Protein AF-A0A9E4ZEY5-F1 (afdb_monomer_lite)

InterPro domains:
  IPR043717 Domain of unknown function DUF5658 [PF18902] (14-96)

Radius of gyration: 15.4 Å; chains: 1; bounding box: 32×20×45 Å

pLDDT: mean 84.9, std 13.04, range [47.28, 97.06]

Foldseek 3Di:
DDPVVVLCVLLVLLCVQVNCLLLVLLVCCVVVVLNPPPDPPDDPSVVVNVVVVVVVVVLSVVCVVCVVPVVVNVVVSVVSSVVSNLSSVQSVCCNPPVDGPVVVVD

Organism: NCBI:txid2828780

Sequence (106 aa):
MSKLLSFLHDIRYVLLFYIVGDLLTTYIGINGGHGFESNPFLPSFGLTFLLKLLFLCLLGILYIRTLERPILWDFTRHTIVLIGIFATVNNLIVIYYGYSPIQLVI

Secondary structure (DSSP, 8-state):
--HHHHHHHHTHHIIIIIIIIHHHHHHHHHHTT-SSSS-TT---HHHHHHHHHHHHHHHHHHHHHTTT-HHHHHHHHHHHHHHHHHHHHHHHHHHHHS--GGGGT-

Structure (mmCIF, N/CA/C/O backbone):
data_AF-A0A9E4ZEY5-F1
#
_entry.id   AF-A0A9E4ZEY5-F1
#
loop_
_atom_site.group_PDB
_atom_site.id
_atom_site.type_symbol
_atom_site.label_atom_id
_atom_site.label_alt_id
_atom_site.label_comp_id
_atom_site.label_asym_id
_atom_site.label_entity_id
_atom_site.label_seq_id
_atom_site.pdbx_PDB_ins_code
_atom_site.Cartn_x
_atom_site.Cartn_y
_atom_site.Cartn_z
_atom_site.occupancy
_atom_site.B_iso_or_equiv
_atom_site.auth_seq_id
_atom_site.auth_comp_id
_atom_site.auth_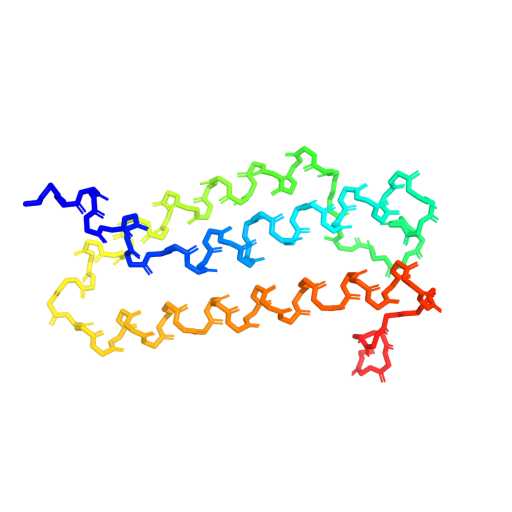asym_id
_atom_site.auth_atom_id
_atom_site.pdbx_PDB_model_num
ATOM 1 N N . MET A 1 1 ? -0.199 -9.507 23.154 1.00 59.84 1 MET A N 1
ATOM 2 C CA . MET A 1 1 ? 0.278 -8.971 21.858 1.00 59.84 1 MET A CA 1
ATOM 3 C C . MET A 1 1 ? 0.221 -7.448 21.929 1.00 59.84 1 MET A C 1
ATOM 5 O O . MET A 1 1 ? -0.787 -6.942 22.410 1.00 59.84 1 MET A O 1
ATOM 9 N N . SER A 1 2 ? 1.267 -6.708 21.544 1.00 84.44 2 SER A N 1
ATOM 10 C CA . SER A 1 2 ? 1.177 -5.236 21.510 1.00 84.44 2 SER A CA 1
ATOM 11 C C . SER A 1 2 ? 0.208 -4.790 20.404 1.00 84.44 2 SER A C 1
ATOM 13 O O . SER A 1 2 ? 0.072 -5.483 19.396 1.00 84.44 2 SER A O 1
ATOM 15 N N . LYS A 1 3 ? -0.453 -3.631 20.558 1.00 82.69 3 LYS A N 1
ATOM 16 C CA . LYS A 1 3 ? -1.360 -3.079 19.525 1.00 82.69 3 LYS A CA 1
ATOM 17 C C . LYS A 1 3 ? -0.670 -2.945 18.159 1.00 82.69 3 LYS A C 1
ATOM 19 O O . LYS A 1 3 ? -1.303 -3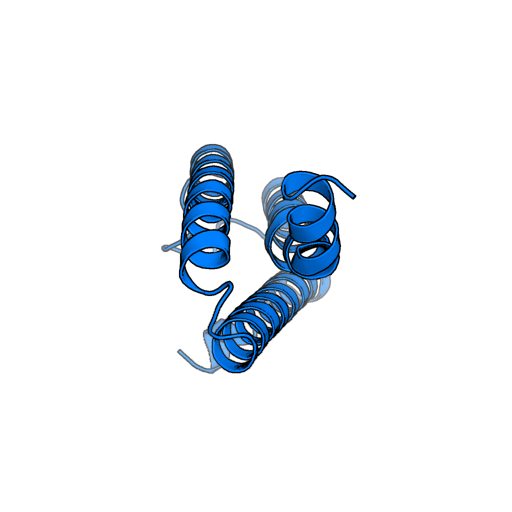.156 17.131 1.00 82.69 3 LYS A O 1
ATOM 24 N N . LEU A 1 4 ? 0.634 -2.658 18.173 1.00 87.62 4 LEU A N 1
ATOM 25 C CA . LEU A 1 4 ? 1.480 -2.598 16.985 1.00 87.62 4 LEU A CA 1
ATOM 26 C C . LEU A 1 4 ? 1.649 -3.971 16.317 1.00 87.62 4 LEU A C 1
ATOM 28 O O . LEU A 1 4 ? 1.494 -4.075 15.108 1.00 87.62 4 LEU A O 1
ATOM 32 N N . LEU A 1 5 ? 1.927 -5.026 17.088 1.00 90.75 5 LEU A N 1
ATOM 33 C CA . LEU A 1 5 ? 2.055 -6.388 16.556 1.00 90.75 5 LEU A CA 1
ATOM 34 C C . LEU A 1 5 ? 0.742 -6.885 15.942 1.00 90.75 5 LEU A C 1
ATOM 36 O O . LEU A 1 5 ? 0.769 -7.491 14.875 1.00 90.75 5 LEU A O 1
ATOM 40 N N . SER A 1 6 ? -0.398 -6.596 16.577 1.00 91.00 6 SER A N 1
ATOM 41 C CA . SER A 1 6 ? -1.716 -6.912 16.012 1.00 91.00 6 SER A CA 1
ATOM 42 C C . SER A 1 6 ? -1.963 -6.169 14.700 1.00 91.00 6 SER A C 1
ATOM 44 O O . SER A 1 6 ? -2.342 -6.793 13.716 1.00 91.00 6 SER A O 1
ATOM 46 N N . PHE A 1 7 ? -1.668 -4.866 14.654 1.00 92.94 7 PHE A N 1
ATOM 47 C CA . PHE A 1 7 ? -1.785 -4.077 13.428 1.00 92.94 7 PHE A CA 1
ATOM 48 C C . PHE A 1 7 ? -0.918 -4.642 12.297 1.00 92.94 7 PHE A C 1
ATOM 50 O O . PHE A 1 7 ? -1.424 -4.904 11.210 1.00 92.94 7 PHE A O 1
ATOM 57 N N . LEU A 1 8 ? 0.372 -4.878 12.559 1.00 93.81 8 LEU A N 1
ATOM 58 C CA . LEU A 1 8 ? 1.310 -5.422 11.572 1.00 93.81 8 LEU A CA 1
ATOM 59 C C . LEU A 1 8 ? 0.882 -6.801 11.064 1.00 93.81 8 LEU A C 1
ATOM 61 O O . LEU A 1 8 ? 0.979 -7.076 9.869 1.00 93.81 8 LEU A O 1
ATOM 65 N N . HIS A 1 9 ? 0.382 -7.654 11.958 1.00 94.31 9 HIS A N 1
ATOM 66 C CA . HIS A 1 9 ? -0.151 -8.956 11.581 1.00 94.31 9 HIS A CA 1
ATOM 67 C C . HIS A 1 9 ? -1.381 -8.822 10.675 1.00 94.31 9 HIS A C 1
ATOM 69 O O . HIS A 1 9 ? -1.473 -9.526 9.665 1.00 94.31 9 HIS A O 1
ATOM 75 N N . ASP A 1 10 ? -2.297 -7.909 10.990 1.00 93.88 10 ASP A N 1
ATOM 76 C CA . ASP A 1 10 ? -3.491 -7.655 10.186 1.00 93.88 10 ASP A CA 1
ATOM 77 C C . ASP A 1 10 ? -3.132 -7.151 8.791 1.00 93.88 10 ASP A C 1
ATOM 79 O O . ASP A 1 10 ? -3.645 -7.665 7.799 1.00 93.88 10 ASP A O 1
ATOM 83 N N . ILE A 1 11 ? -2.208 -6.197 8.681 1.00 96.12 11 ILE A N 1
ATOM 84 C CA . ILE A 1 11 ? -1.855 -5.589 7.394 1.00 96.12 11 ILE A CA 1
ATOM 85 C C . ILE A 1 11 ? -0.815 -6.382 6.592 1.00 96.12 11 ILE A C 1
ATOM 87 O O . ILE A 1 11 ? -0.379 -5.905 5.549 1.00 96.12 11 ILE A O 1
ATOM 91 N N . ARG A 1 12 ? -0.411 -7.591 7.007 1.00 96.94 12 ARG A N 1
ATOM 92 C CA . ARG A 1 12 ? 0.672 -8.355 6.348 1.00 96.94 12 ARG A CA 1
ATOM 93 C C . ARG A 1 12 ? 0.493 -8.528 4.834 1.00 96.94 12 ARG A C 1
ATOM 95 O O . ARG A 1 12 ? 1.464 -8.437 4.093 1.00 96.94 12 ARG A O 1
ATOM 102 N N . TYR A 1 13 ? -0.740 -8.710 4.358 1.00 96.38 13 TYR A N 1
ATOM 103 C CA . TYR A 1 13 ? -1.021 -8.821 2.921 1.00 96.38 13 TYR A CA 1
ATOM 104 C C . TYR A 1 13 ? -1.058 -7.464 2.211 1.00 96.38 13 TYR A C 1
ATOM 106 O O . TYR A 1 13 ? -0.724 -7.388 1.033 1.00 96.38 13 TYR A O 1
ATOM 114 N N . VAL A 1 14 ? -1.402 -6.383 2.920 1.00 96.12 14 VAL A N 1
ATOM 115 C CA . VAL A 1 14 ? -1.237 -5.013 2.409 1.00 96.12 14 VAL A CA 1
ATOM 116 C C . VAL A 1 14 ? 0.251 -4.723 2.230 1.00 96.12 14 VAL A C 1
ATOM 118 O O . VAL A 1 14 ? 0.660 -4.260 1.170 1.00 96.12 14 VAL A O 1
ATOM 121 N N . LEU A 1 15 ? 1.074 -5.060 3.227 1.00 95.50 15 LEU A N 1
ATOM 122 C CA . LEU A 1 15 ? 2.528 -4.937 3.134 1.00 95.50 15 LEU A CA 1
ATOM 123 C C . LEU A 1 15 ? 3.077 -5.768 1.972 1.00 95.50 15 LEU A C 1
ATOM 125 O O . LEU A 1 15 ? 3.853 -5.253 1.175 1.00 95.50 15 LEU A O 1
ATOM 129 N N . LEU A 1 16 ? 2.642 -7.021 1.837 1.00 96.19 16 LEU A N 1
ATOM 130 C CA . LEU A 1 16 ? 3.122 -7.910 0.784 1.00 96.19 16 LEU A CA 1
ATOM 131 C C . LEU A 1 16 ? 2.767 -7.409 -0.620 1.00 96.19 16 LEU A C 1
ATOM 133 O O . LEU A 1 16 ? 3.656 -7.306 -1.455 1.00 96.19 16 LEU A O 1
ATOM 137 N N . PHE A 1 17 ? 1.497 -7.104 -0.892 1.00 94.00 17 PHE A N 1
ATOM 138 C CA . PHE A 1 17 ? 1.050 -6.809 -2.257 1.00 94.00 17 PHE A CA 1
ATOM 139 C C . PHE A 1 17 ? 1.070 -5.317 -2.582 1.00 94.00 17 PHE A C 1
ATOM 141 O O . PHE A 1 17 ? 1.626 -4.911 -3.595 1.00 94.00 17 PHE A O 1
ATOM 148 N N . TYR A 1 18 ? 0.495 -4.477 -1.722 1.00 93.00 18 TYR A N 1
ATOM 149 C CA . TYR A 1 18 ? 0.354 -3.048 -2.009 1.00 93.00 18 TYR A CA 1
ATOM 150 C C . TYR A 1 18 ? 1.646 -2.253 -1.781 1.00 93.00 18 TYR A C 1
ATOM 152 O O . TYR A 1 18 ? 1.832 -1.211 -2.410 1.00 93.00 18 TYR A O 1
ATOM 160 N N . ILE A 1 19 ? 2.521 -2.706 -0.876 1.00 93.88 19 ILE A N 1
ATOM 161 C CA . ILE A 1 19 ? 3.811 -2.052 -0.621 1.00 93.88 19 ILE A CA 1
ATOM 162 C C . ILE A 1 19 ? 4.926 -2.775 -1.375 1.00 93.88 19 ILE A C 1
ATOM 164 O O . ILE A 1 19 ? 5.461 -2.228 -2.331 1.00 93.88 19 ILE A O 1
ATOM 168 N N . VAL A 1 20 ? 5.281 -3.993 -0.960 1.00 94.12 20 VAL A N 1
ATOM 169 C CA . VAL A 1 20 ? 6.469 -4.696 -1.465 1.00 94.12 20 VAL A CA 1
ATOM 170 C C . VAL A 1 20 ? 6.289 -5.122 -2.917 1.00 94.12 20 VAL A C 1
ATOM 172 O O . VAL A 1 20 ? 7.134 -4.789 -3.738 1.00 94.12 20 VAL A O 1
ATOM 175 N N . GLY A 1 21 ? 5.204 -5.825 -3.244 1.00 92.25 21 GLY A N 1
ATOM 176 C CA . GLY A 1 21 ? 4.935 -6.323 -4.594 1.00 92.25 21 GLY A CA 1
ATOM 177 C C . GLY A 1 21 ? 4.868 -5.197 -5.621 1.00 92.25 21 GLY A C 1
ATOM 178 O O . GLY A 1 21 ? 5.590 -5.222 -6.617 1.00 92.25 21 GLY A O 1
ATOM 179 N N . ASP A 1 22 ? 4.073 -4.169 -5.336 1.00 90.12 22 ASP A N 1
ATOM 180 C CA . ASP A 1 22 ? 3.934 -2.991 -6.193 1.00 90.12 22 ASP A CA 1
ATOM 181 C C . ASP A 1 22 ? 5.260 -2.230 -6.383 1.00 90.12 22 ASP A C 1
ATOM 183 O O . ASP A 1 22 ? 5.664 -1.969 -7.517 1.00 90.12 22 ASP A O 1
ATOM 187 N N . LEU A 1 23 ? 5.998 -1.934 -5.303 1.00 91.50 23 LEU A N 1
ATOM 188 C CA . LEU A 1 23 ? 7.286 -1.234 -5.405 1.00 91.50 23 LEU A CA 1
ATOM 189 C C . LEU A 1 23 ? 8.345 -2.072 -6.121 1.00 91.50 23 LEU A C 1
ATOM 191 O O . LEU A 1 23 ? 9.080 -1.541 -6.949 1.00 91.50 23 LEU A O 1
ATOM 195 N N . LEU A 1 24 ? 8.433 -3.368 -5.819 1.00 92.06 24 LEU A N 1
ATOM 196 C CA . LEU A 1 24 ? 9.417 -4.259 -6.428 1.00 92.06 24 LEU A CA 1
ATOM 197 C C . LEU A 1 24 ? 9.173 -4.380 -7.931 1.00 92.06 24 LEU A C 1
ATOM 199 O O . LEU A 1 24 ? 10.100 -4.220 -8.719 1.00 92.06 24 LEU A O 1
ATOM 203 N N . THR A 1 25 ? 7.927 -4.618 -8.332 1.00 89.69 25 THR A N 1
ATOM 204 C CA . THR A 1 25 ? 7.565 -4.721 -9.749 1.00 89.69 25 THR A CA 1
ATOM 205 C C . THR A 1 25 ? 7.739 -3.384 -10.467 1.00 89.69 25 THR A C 1
ATOM 207 O O . THR A 1 25 ? 8.298 -3.360 -11.557 1.00 89.69 25 THR A O 1
ATOM 210 N N . THR A 1 26 ? 7.402 -2.256 -9.837 1.00 86.38 26 THR A N 1
ATOM 211 C CA . THR A 1 26 ? 7.683 -0.920 -10.393 1.00 86.38 26 THR A CA 1
ATOM 212 C C . THR A 1 26 ? 9.185 -0.696 -10.584 1.00 86.38 26 THR A C 1
ATOM 214 O O . THR A 1 26 ? 9.617 -0.252 -11.645 1.00 86.38 26 THR A O 1
ATOM 217 N N . TYR A 1 27 ? 10.007 -1.043 -9.590 1.00 87.00 27 TYR A N 1
ATOM 218 C CA . TYR A 1 27 ? 11.463 -0.914 -9.669 1.00 87.00 27 TYR A CA 1
ATOM 219 C C . TYR A 1 27 ? 12.054 -1.789 -10.781 1.00 87.00 27 TYR A C 1
ATOM 221 O O . TYR A 1 27 ? 12.890 -1.321 -11.554 1.00 87.00 27 TYR A O 1
ATOM 229 N N . ILE A 1 28 ? 11.610 -3.044 -10.893 1.00 86.38 28 ILE A N 1
ATOM 230 C CA . ILE A 1 28 ? 12.045 -3.958 -11.958 1.00 86.38 28 ILE A CA 1
ATOM 231 C C . ILE A 1 28 ? 11.624 -3.418 -13.326 1.00 86.38 28 ILE A C 1
ATOM 233 O O . ILE A 1 28 ? 12.453 -3.365 -14.229 1.00 86.38 28 ILE A O 1
ATOM 237 N N . GLY A 1 29 ? 10.376 -2.966 -13.474 1.00 82.69 29 GLY A N 1
ATOM 238 C CA . GLY A 1 29 ? 9.879 -2.380 -14.718 1.00 82.69 29 GLY A CA 1
ATOM 239 C C . GLY A 1 29 ? 10.692 -1.158 -15.140 1.00 82.69 29 GLY A C 1
ATOM 240 O O . GLY A 1 29 ? 11.117 -1.071 -16.289 1.00 82.69 29 GLY A O 1
ATOM 241 N N . ILE A 1 30 ? 10.979 -0.249 -14.204 1.00 79.19 30 ILE A N 1
ATOM 242 C CA . ILE A 1 30 ? 11.808 0.939 -14.447 1.00 79.19 30 ILE A CA 1
ATOM 243 C C . ILE A 1 30 ? 13.211 0.552 -14.923 1.00 79.19 30 ILE A C 1
ATOM 245 O O . ILE A 1 30 ? 13.640 1.011 -15.979 1.00 79.19 30 ILE A O 1
ATOM 249 N N . ASN A 1 31 ? 13.922 -0.297 -14.177 1.00 80.56 31 ASN A N 1
ATOM 250 C CA . ASN A 1 31 ? 15.306 -0.646 -14.517 1.00 80.56 31 ASN A CA 1
ATOM 251 C C . ASN A 1 31 ? 15.411 -1.563 -15.741 1.00 80.56 31 ASN A C 1
ATOM 253 O O . ASN A 1 31 ? 16.441 -1.575 -16.405 1.00 80.56 31 ASN A O 1
ATOM 257 N N . GLY A 1 32 ? 14.353 -2.314 -16.049 1.00 76.44 32 GLY A N 1
ATOM 258 C CA . GLY A 1 32 ? 14.250 -3.143 -17.247 1.00 76.44 32 GLY A CA 1
ATOM 259 C C . GLY A 1 32 ? 13.879 -2.373 -18.517 1.00 76.44 32 GLY A C 1
ATOM 260 O O . GLY A 1 32 ? 13.750 -2.993 -19.564 1.00 76.44 32 GLY A O 1
ATOM 261 N N . GLY A 1 33 ? 13.684 -1.049 -18.451 1.00 72.69 33 GLY A N 1
ATOM 262 C CA . GLY A 1 33 ? 13.308 -0.228 -19.610 1.00 72.69 33 GLY A CA 1
ATOM 263 C C . GLY A 1 33 ? 11.820 -0.285 -19.982 1.00 72.69 33 GLY A C 1
ATOM 264 O O . GLY A 1 33 ? 11.426 0.266 -21.002 1.00 72.69 33 GLY A O 1
ATOM 265 N N . HIS A 1 34 ? 10.981 -0.902 -19.148 1.00 71.00 34 HIS A N 1
ATOM 266 C CA . HIS A 1 34 ? 9.534 -1.045 -19.362 1.00 71.00 34 HIS A CA 1
ATOM 267 C C . HIS A 1 34 ? 8.690 -0.041 -18.550 1.00 71.00 34 HIS A C 1
ATOM 269 O O . HIS A 1 34 ? 7.477 0.042 -18.730 1.00 71.00 34 HIS A O 1
ATOM 275 N N . GLY A 1 35 ? 9.307 0.693 -17.617 1.00 59.44 35 GLY A N 1
ATOM 276 C CA . GLY A 1 35 ? 8.598 1.398 -16.543 1.00 59.44 35 GLY A CA 1
ATOM 277 C C . GLY A 1 35 ? 8.296 2.879 -16.764 1.00 59.44 35 GLY A C 1
ATOM 278 O O . GLY A 1 35 ? 7.650 3.466 -15.903 1.00 59.44 35 GLY A O 1
ATOM 279 N N . PHE A 1 36 ? 8.755 3.492 -17.862 1.00 53.34 36 PHE A N 1
ATOM 280 C CA . PHE A 1 36 ? 8.657 4.950 -18.040 1.00 53.34 36 PHE A CA 1
ATOM 281 C C . PHE A 1 36 ? 7.805 5.425 -19.221 1.00 53.34 36 PHE A C 1
ATOM 283 O O . PHE A 1 36 ? 7.198 6.486 -19.112 1.00 53.34 36 PHE A O 1
ATOM 290 N N . GLU A 1 37 ? 7.685 4.674 -20.317 1.00 48.94 37 GLU A N 1
ATOM 291 C CA . GLU A 1 37 ? 6.972 5.186 -21.502 1.00 48.94 37 GLU A CA 1
ATOM 292 C C . GLU A 1 37 ? 5.436 5.084 -21.413 1.00 48.94 37 GLU A C 1
ATOM 294 O O . GLU A 1 37 ? 4.729 5.626 -22.255 1.00 48.94 37 GLU A O 1
ATOM 299 N N . SER A 1 38 ? 4.891 4.432 -20.380 1.00 47.28 38 SER A N 1
ATOM 300 C CA . SER A 1 38 ? 3.482 4.014 -20.346 1.00 47.28 38 SER A CA 1
ATOM 301 C C . SER A 1 38 ? 2.617 4.637 -19.240 1.00 47.28 38 SER A C 1
ATOM 303 O O . SER A 1 38 ? 1.395 4.477 -19.288 1.00 47.28 38 SER A O 1
ATOM 305 N N . ASN A 1 39 ? 3.180 5.356 -18.257 1.00 54.78 39 ASN A N 1
ATOM 306 C CA . ASN A 1 39 ? 2.379 5.907 -17.156 1.00 54.78 39 ASN A CA 1
ATOM 307 C C . ASN A 1 39 ? 2.745 7.361 -16.787 1.00 54.78 39 ASN A C 1
ATOM 309 O O . ASN A 1 39 ? 3.620 7.582 -15.948 1.00 54.78 39 ASN A O 1
ATOM 313 N N . PRO A 1 40 ? 2.036 8.365 -17.341 1.00 54.62 40 PRO A N 1
ATOM 314 C CA . PRO A 1 40 ? 2.274 9.779 -17.039 1.00 54.62 40 PRO A CA 1
ATOM 315 C C . PRO A 1 40 ? 1.912 10.178 -15.596 1.00 54.62 40 PRO A C 1
ATOM 317 O O . PRO A 1 40 ? 2.206 11.297 -15.181 1.00 54.62 40 PRO A O 1
ATOM 320 N N . PHE A 1 41 ? 1.288 9.284 -14.820 1.00 54.62 41 PHE A N 1
ATOM 321 C CA . PHE A 1 41 ? 0.870 9.531 -13.437 1.00 54.62 41 PHE A CA 1
ATOM 322 C C . PHE A 1 41 ? 1.811 8.926 -12.387 1.00 54.62 41 PHE A C 1
ATOM 324 O O . PHE A 1 41 ? 1.585 9.127 -11.193 1.00 54.62 41 PHE A O 1
ATOM 331 N N . LEU A 1 42 ? 2.852 8.187 -12.794 1.00 62.47 42 LEU A N 1
ATOM 332 C CA . LEU A 1 42 ? 3.849 7.638 -11.873 1.00 62.47 42 LEU A CA 1
ATOM 333 C C . LEU A 1 42 ? 4.924 8.702 -11.587 1.00 62.47 42 LEU A C 1
ATOM 335 O O . LEU A 1 42 ? 5.699 9.045 -12.482 1.00 62.47 42 LEU A O 1
ATOM 339 N N . PRO A 1 43 ? 5.007 9.245 -10.357 1.00 64.94 43 PRO A N 1
ATOM 340 C CA . PRO A 1 43 ? 6.118 10.112 -9.996 1.00 64.94 43 PRO A CA 1
ATOM 341 C C . PRO A 1 43 ? 7.416 9.297 -9.883 1.00 64.94 43 PRO A C 1
ATOM 343 O O . PRO A 1 43 ? 7.413 8.068 -9.973 1.00 64.94 43 PRO A O 1
ATOM 346 N N . SER A 1 44 ? 8.545 9.971 -9.631 1.00 79.50 44 SER A N 1
ATOM 347 C CA . SER A 1 44 ? 9.824 9.287 -9.398 1.00 79.50 44 SER A CA 1
ATOM 348 C C . SER A 1 44 ? 9.683 8.157 -8.365 1.00 79.50 44 SER A C 1
ATOM 350 O O . SER A 1 44 ? 8.905 8.259 -7.411 1.00 79.50 44 SER A O 1
ATOM 352 N N . PHE A 1 45 ? 10.453 7.075 -8.526 1.00 81.19 45 PHE A N 1
ATOM 353 C CA . PHE A 1 45 ? 10.407 5.927 -7.609 1.00 81.19 45 PHE A CA 1
ATOM 354 C C . PHE A 1 45 ? 10.564 6.349 -6.136 1.00 81.19 45 PHE A C 1
ATOM 356 O O . PHE A 1 45 ? 9.854 5.854 -5.264 1.00 81.19 45 PHE A O 1
ATOM 363 N N . GLY A 1 46 ? 11.433 7.332 -5.868 1.00 83.25 46 GLY A N 1
ATOM 364 C CA . GLY A 1 46 ? 11.617 7.904 -4.534 1.00 83.25 46 GLY A CA 1
ATOM 365 C C . GLY A 1 46 ? 10.355 8.570 -3.975 1.00 83.25 46 GLY A C 1
ATOM 366 O O . GLY A 1 46 ? 10.008 8.336 -2.818 1.00 83.25 46 GLY A O 1
ATOM 367 N N . LEU A 1 47 ? 9.623 9.345 -4.784 1.00 84.94 47 LEU A N 1
ATOM 368 C CA . LEU A 1 47 ? 8.352 9.929 -4.346 1.00 84.94 47 LEU A CA 1
ATOM 369 C C . LEU A 1 47 ? 7.287 8.848 -4.136 1.00 84.94 47 LEU A C 1
ATOM 371 O O . LEU A 1 47 ? 6.573 8.887 -3.137 1.00 84.94 47 LEU A O 1
ATOM 375 N N . THR A 1 48 ? 7.223 7.850 -5.021 1.00 85.19 48 THR A N 1
ATOM 376 C CA . THR A 1 48 ? 6.317 6.699 -4.870 1.00 85.19 48 THR A CA 1
ATOM 377 C C . THR A 1 48 ? 6.564 5.975 -3.545 1.00 85.19 48 THR A C 1
ATOM 379 O O . THR A 1 48 ? 5.625 5.715 -2.793 1.00 85.19 48 THR A O 1
ATOM 382 N N . PHE A 1 49 ? 7.827 5.728 -3.195 1.00 88.44 49 PHE A N 1
ATOM 383 C CA . PHE A 1 49 ? 8.204 5.134 -1.914 1.00 88.44 49 PHE A CA 1
ATOM 384 C C . PHE A 1 49 ? 7.753 5.986 -0.714 1.00 88.44 49 PHE A C 1
ATOM 386 O O . PHE A 1 49 ? 7.141 5.465 0.221 1.00 88.44 49 PHE A O 1
ATOM 393 N N . LEU A 1 50 ? 7.983 7.303 -0.752 1.00 91.19 50 LEU A N 1
ATOM 394 C CA . LEU A 1 50 ? 7.554 8.220 0.311 1.00 91.19 50 LEU A CA 1
ATOM 395 C C . LEU A 1 50 ? 6.029 8.247 0.482 1.00 91.19 50 LEU A C 1
ATOM 397 O O . LEU A 1 50 ? 5.536 8.219 1.611 1.00 91.19 50 LEU A O 1
ATOM 401 N N . LEU A 1 51 ? 5.274 8.244 -0.619 1.00 90.69 51 LEU A N 1
ATOM 402 C CA . LEU A 1 51 ? 3.810 8.191 -0.585 1.00 90.69 51 LEU A CA 1
ATOM 403 C C . LEU A 1 51 ? 3.304 6.888 0.045 1.00 90.69 51 LEU A C 1
ATOM 405 O O . LEU A 1 51 ? 2.341 6.911 0.811 1.00 90.69 51 LEU A O 1
ATOM 409 N N . LYS A 1 52 ? 3.972 5.759 -0.212 1.00 91.94 52 LYS A N 1
ATOM 410 C CA . LYS A 1 52 ? 3.644 4.466 0.410 1.00 91.94 52 LYS A CA 1
ATOM 411 C C . LYS A 1 52 ? 3.932 4.466 1.916 1.00 91.94 52 LYS A C 1
ATOM 413 O O . LYS A 1 52 ? 3.128 3.933 2.680 1.00 91.94 52 LYS A O 1
ATOM 418 N N . LEU A 1 53 ? 5.015 5.105 2.364 1.00 93.88 53 LEU A N 1
ATOM 419 C CA . LEU A 1 53 ? 5.285 5.287 3.798 1.00 93.88 53 LEU A CA 1
ATOM 420 C C . LEU A 1 53 ? 4.224 6.164 4.472 1.00 93.88 53 LEU A C 1
ATOM 422 O O . LEU A 1 53 ? 3.688 5.787 5.514 1.00 93.88 53 LEU A O 1
ATOM 426 N N . LEU A 1 54 ? 3.872 7.297 3.858 1.00 95.19 54 LEU A N 1
ATOM 427 C CA . LEU A 1 54 ? 2.802 8.165 4.356 1.00 95.19 54 LEU A CA 1
ATOM 428 C C . LEU A 1 54 ? 1.468 7.412 4.433 1.00 95.19 54 LEU A C 1
ATOM 430 O O . LEU A 1 54 ? 0.760 7.503 5.437 1.00 95.19 54 LEU A O 1
ATOM 434 N N . PHE A 1 55 ? 1.152 6.621 3.408 1.00 94.81 55 PHE A N 1
ATOM 435 C CA . PHE A 1 55 ? -0.028 5.765 3.389 1.00 94.81 55 PHE A CA 1
ATOM 436 C C . PHE A 1 55 ? -0.056 4.788 4.572 1.00 94.81 55 PHE A C 1
ATOM 438 O O . PHE A 1 55 ? -1.097 4.653 5.208 1.00 94.81 55 PHE A O 1
ATOM 445 N N . LEU A 1 56 ? 1.066 4.148 4.925 1.00 95.19 56 LEU A N 1
ATOM 446 C CA . LEU A 1 56 ? 1.126 3.250 6.086 1.00 95.19 56 LEU A CA 1
ATOM 447 C C . LEU A 1 56 ? 0.872 3.982 7.408 1.00 95.19 56 LEU A C 1
ATOM 449 O O . LEU A 1 56 ? 0.158 3.457 8.265 1.00 95.19 56 LEU A O 1
ATOM 453 N N . CYS A 1 57 ? 1.393 5.201 7.563 1.00 94.69 57 CYS A N 1
ATOM 454 C CA . CYS A 1 57 ? 1.100 6.037 8.728 1.00 94.69 57 CYS A CA 1
ATOM 455 C C . CYS A 1 57 ? -0.401 6.351 8.824 1.00 94.69 57 CYS A C 1
ATOM 457 O O . CYS A 1 57 ? -1.008 6.169 9.882 1.00 94.69 57 CYS A O 1
ATOM 459 N N . LEU A 1 58 ? -1.018 6.764 7.713 1.00 95.88 58 LEU A N 1
ATOM 460 C CA . LEU A 1 58 ? -2.456 7.045 7.648 1.00 95.88 58 LEU A CA 1
ATOM 461 C C . LEU A 1 58 ? -3.298 5.790 7.901 1.00 95.88 58 LEU A C 1
ATOM 463 O O . LEU A 1 58 ? -4.297 5.857 8.617 1.00 95.88 58 LEU A O 1
ATOM 467 N N . LEU A 1 59 ? -2.873 4.635 7.387 1.00 95.62 59 LEU A N 1
ATOM 468 C CA . LEU A 1 59 ? -3.532 3.353 7.620 1.00 95.62 59 LEU A CA 1
ATOM 469 C C . LEU A 1 59 ? -3.475 2.951 9.099 1.00 95.62 59 LEU A C 1
ATOM 471 O O . LEU A 1 59 ? -4.461 2.444 9.627 1.00 95.62 59 LEU A O 1
ATOM 475 N N . GLY A 1 60 ? -2.363 3.222 9.788 1.00 94.12 60 GLY A N 1
ATOM 476 C CA . GLY A 1 60 ? -2.242 3.018 11.234 1.00 94.12 60 GLY A CA 1
ATOM 477 C C . GLY A 1 60 ? -3.190 3.910 12.040 1.00 94.12 60 GLY A C 1
ATOM 478 O O . GLY A 1 60 ? -3.836 3.443 12.979 1.00 94.12 60 GLY A O 1
ATOM 479 N N . ILE A 1 61 ? -3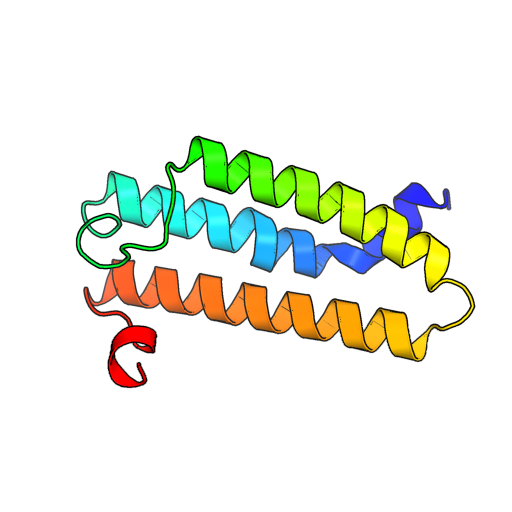.337 5.178 11.646 1.00 94.00 61 ILE A N 1
ATOM 480 C CA . ILE A 1 61 ? -4.311 6.098 12.256 1.00 94.00 61 ILE A CA 1
ATOM 481 C C . ILE A 1 61 ? -5.736 5.585 12.029 1.00 94.00 61 ILE A C 1
ATOM 483 O O . ILE A 1 61 ? -6.534 5.543 12.968 1.00 94.00 61 ILE A O 1
ATOM 487 N N . LEU A 1 62 ? -6.049 5.164 10.801 1.00 93.94 62 LEU A N 1
ATOM 488 C CA . LEU A 1 62 ? -7.359 4.627 10.449 1.00 93.94 62 LEU A CA 1
ATOM 489 C C . LEU A 1 62 ? -7.674 3.357 11.242 1.00 93.94 62 LEU A C 1
ATOM 491 O O . LEU A 1 62 ? -8.755 3.273 11.816 1.00 93.94 62 LEU A O 1
ATOM 495 N N . TYR A 1 63 ? -6.716 2.435 11.362 1.00 93.31 63 TYR A N 1
ATOM 496 C CA . TYR A 1 63 ? -6.851 1.211 12.153 1.00 93.31 63 TYR A CA 1
ATOM 497 C C . TYR A 1 63 ? -7.303 1.499 13.586 1.00 93.31 63 TYR A C 1
ATOM 499 O O . TYR A 1 63 ? -8.263 0.897 14.064 1.00 93.31 63 TYR A O 1
ATOM 507 N N . ILE A 1 64 ? -6.664 2.470 14.252 1.00 92.25 64 ILE A N 1
ATOM 508 C CA . ILE A 1 64 ? -7.026 2.874 15.619 1.00 92.25 64 ILE A CA 1
ATOM 509 C C . ILE A 1 64 ? -8.460 3.420 15.665 1.00 92.25 64 ILE A C 1
ATOM 511 O O . ILE A 1 64 ? -9.210 3.102 16.587 1.00 92.25 64 ILE A O 1
ATOM 515 N N . ARG A 1 65 ? -8.866 4.217 14.670 1.00 91.62 65 ARG A N 1
ATOM 516 C CA . ARG A 1 65 ? -10.223 4.785 14.576 1.00 91.62 65 ARG A CA 1
ATOM 517 C C . ARG A 1 65 ? -11.294 3.735 14.278 1.00 91.62 65 ARG A C 1
ATOM 519 O O . ARG A 1 65 ? -12.454 3.953 14.617 1.00 91.62 65 ARG A O 1
ATOM 526 N N . THR A 1 66 ? -10.927 2.616 13.662 1.00 91.50 66 THR A N 1
ATOM 527 C CA . THR A 1 66 ? -11.851 1.539 13.283 1.00 91.50 66 THR A CA 1
ATOM 528 C C . THR A 1 66 ? -11.847 0.354 14.247 1.00 91.50 66 THR A C 1
ATOM 530 O O . THR A 1 66 ? -12.505 -0.639 13.955 1.00 91.50 66 THR A O 1
ATOM 533 N N . LEU A 1 67 ? -11.168 0.439 15.400 1.00 88.06 67 LEU A N 1
ATOM 534 C CA . LEU A 1 67 ? -11.113 -0.657 16.383 1.00 88.06 67 LEU A CA 1
ATOM 535 C C . LEU A 1 67 ? -12.503 -1.128 16.840 1.00 88.06 67 LEU A C 1
ATOM 537 O O . LEU A 1 67 ? -12.723 -2.321 17.011 1.00 88.06 67 LEU A O 1
ATOM 541 N N . GLU A 1 68 ? -13.452 -0.204 16.988 1.00 91.06 68 GLU A N 1
ATOM 542 C CA . GLU A 1 68 ? -14.837 -0.509 17.381 1.00 91.06 68 GLU A CA 1
ATOM 543 C C . GLU A 1 68 ? -15.738 -0.875 16.185 1.00 91.06 68 GLU A C 1
ATOM 545 O O . GLU A 1 68 ? -16.923 -1.1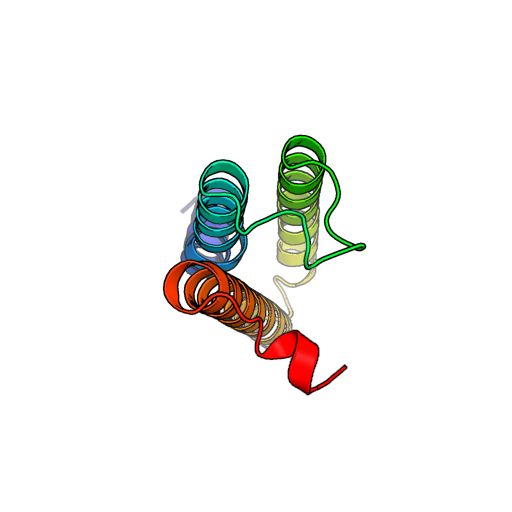57 16.347 1.00 91.06 68 GLU A O 1
ATOM 550 N N . ARG A 1 69 ? -15.195 -0.860 14.961 1.00 93.06 69 ARG A N 1
ATOM 551 C CA . ARG A 1 69 ? -15.916 -1.112 13.704 1.00 93.06 69 ARG A CA 1
ATOM 552 C C . ARG A 1 69 ? -15.189 -2.180 12.872 1.00 93.06 69 ARG A C 1
ATOM 554 O O . ARG A 1 69 ? -14.680 -1.864 11.793 1.00 93.06 69 ARG A O 1
ATOM 561 N N . PRO A 1 70 ? -15.162 -3.447 13.328 1.00 89.31 70 PRO A N 1
ATOM 562 C CA . PRO A 1 70 ? -14.354 -4.503 12.714 1.00 89.31 70 PRO A CA 1
ATOM 563 C C . PRO A 1 70 ? -14.720 -4.764 11.247 1.00 89.31 70 PRO A C 1
ATOM 565 O O . PRO A 1 70 ? -13.833 -4.907 10.415 1.00 89.31 70 PRO A O 1
ATOM 568 N N . ILE A 1 71 ? -16.010 -4.707 10.898 1.00 94.56 71 ILE A N 1
ATOM 569 C CA . ILE A 1 71 ? -16.484 -4.894 9.515 1.00 94.56 71 ILE A CA 1
ATOM 570 C C . ILE A 1 71 ? -15.903 -3.825 8.575 1.00 94.56 71 ILE A C 1
ATOM 572 O O . ILE A 1 71 ? -15.491 -4.132 7.458 1.00 94.56 71 ILE A O 1
ATOM 576 N N . LEU A 1 72 ? -15.837 -2.568 9.028 1.00 93.06 72 LEU A N 1
ATOM 577 C CA . LEU A 1 72 ? -15.298 -1.464 8.232 1.00 93.06 72 LEU A CA 1
ATOM 578 C C . LEU A 1 72 ? -13.781 -1.600 8.049 1.00 93.06 72 LEU A C 1
ATOM 580 O O . LEU A 1 72 ? -13.270 -1.348 6.955 1.00 93.06 72 LEU A O 1
ATOM 584 N N . TRP A 1 73 ? -13.072 -2.018 9.102 1.00 95.31 73 TRP A N 1
ATOM 585 C CA . TRP A 1 73 ? -11.644 -2.320 9.026 1.00 95.31 73 TRP A CA 1
ATOM 586 C C . TRP A 1 73 ? -11.366 -3.458 8.045 1.00 95.31 73 TRP A C 1
ATOM 588 O O . TRP A 1 73 ? -10.542 -3.299 7.144 1.00 95.31 73 TRP A O 1
ATOM 598 N N . ASP A 1 74 ? -12.089 -4.572 8.168 1.00 94.88 74 ASP A N 1
ATOM 599 C CA . ASP A 1 74 ? -11.928 -5.722 7.286 1.00 94.88 74 ASP A CA 1
ATOM 600 C C . ASP A 1 74 ? -12.214 -5.344 5.833 1.00 94.88 74 ASP A C 1
ATOM 602 O O . ASP A 1 74 ? -11.405 -5.651 4.959 1.00 94.88 74 ASP A O 1
ATOM 606 N N . PHE A 1 75 ? -13.308 -4.632 5.555 1.00 95.81 75 PHE A N 1
ATOM 607 C CA . PHE A 1 75 ? -13.620 -4.174 4.200 1.00 95.81 75 PHE A CA 1
ATOM 608 C C . PHE A 1 75 ? -12.505 -3.292 3.622 1.00 95.81 75 PHE A C 1
ATOM 610 O O . PHE A 1 75 ? -12.046 -3.514 2.499 1.00 95.81 75 PHE A O 1
ATOM 617 N N . THR A 1 76 ? -12.019 -2.331 4.412 1.00 95.06 76 THR A N 1
ATOM 618 C CA . THR A 1 76 ? -10.926 -1.432 4.017 1.00 95.06 76 THR A CA 1
ATOM 619 C C . THR A 1 76 ? -9.654 -2.222 3.717 1.00 95.06 76 THR A C 1
ATOM 621 O O . THR A 1 76 ? -9.069 -2.076 2.643 1.00 95.06 76 THR A O 1
ATOM 624 N N . ARG A 1 77 ? -9.248 -3.114 4.629 1.00 95.75 77 ARG A N 1
ATOM 625 C CA . ARG A 1 77 ? -8.057 -3.956 4.479 1.00 95.75 77 ARG A CA 1
ATOM 626 C C . ARG A 1 77 ? -8.134 -4.808 3.217 1.00 95.75 77 ARG A C 1
ATOM 628 O O . ARG A 1 77 ? -7.185 -4.802 2.438 1.00 95.75 77 ARG A O 1
ATOM 635 N N . HIS A 1 78 ? -9.232 -5.533 3.002 1.00 96.25 78 HIS A N 1
ATOM 636 C CA . HIS A 1 78 ? -9.369 -6.403 1.830 1.00 96.25 78 HIS A CA 1
ATOM 637 C C . HIS A 1 78 ? -9.388 -5.602 0.527 1.00 96.25 78 HIS A C 1
ATOM 639 O O . HIS A 1 78 ? -8.744 -6.011 -0.433 1.00 96.25 78 HIS A O 1
ATOM 645 N N . THR A 1 79 ? -10.038 -4.436 0.508 1.00 96.38 79 THR A N 1
ATOM 646 C CA . THR A 1 79 ? -10.031 -3.543 -0.662 1.00 96.38 79 THR A CA 1
ATOM 647 C C . THR A 1 79 ? -8.608 -3.114 -1.019 1.00 96.38 79 THR A C 1
ATOM 649 O O . THR A 1 79 ? -8.200 -3.233 -2.172 1.00 96.38 79 THR A O 1
ATOM 652 N N . ILE A 1 80 ? -7.808 -2.692 -0.034 1.00 96.38 80 ILE A N 1
ATOM 653 C CA . ILE A 1 80 ? -6.404 -2.312 -0.259 1.00 96.38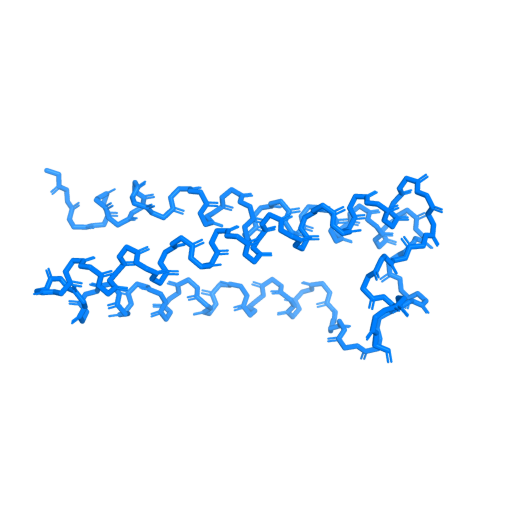 80 ILE A CA 1
ATOM 654 C C . ILE A 1 80 ? -5.582 -3.506 -0.761 1.00 96.38 80 ILE A C 1
ATOM 656 O O . ILE A 1 80 ? -4.768 -3.350 -1.669 1.00 96.38 80 ILE A O 1
ATOM 660 N N . VAL A 1 81 ? -5.791 -4.701 -0.196 1.00 97.06 81 VAL A N 1
ATOM 661 C CA . VAL A 1 81 ? -5.122 -5.928 -0.661 1.00 97.06 81 VAL A CA 1
ATOM 662 C C . VAL A 1 81 ? -5.458 -6.208 -2.125 1.00 97.06 81 VAL A C 1
ATOM 664 O O . VAL A 1 81 ? -4.544 -6.455 -2.906 1.00 97.06 81 VAL A O 1
ATOM 667 N N . LEU A 1 82 ? -6.732 -6.121 -2.518 1.00 96.31 82 LEU A N 1
ATOM 668 C CA . LEU A 1 82 ? -7.162 -6.331 -3.904 1.00 96.31 82 LEU A CA 1
ATOM 669 C C . LEU A 1 82 ? -6.534 -5.313 -4.859 1.00 96.31 82 LEU A C 1
ATOM 671 O O . LEU A 1 82 ? -6.025 -5.705 -5.906 1.00 96.31 82 LEU A O 1
ATOM 675 N N . ILE A 1 83 ? -6.497 -4.033 -4.475 1.00 93.56 83 ILE A N 1
ATOM 676 C CA . ILE A 1 83 ? -5.818 -2.984 -5.249 1.00 93.56 83 ILE A CA 1
ATOM 677 C C . ILE A 1 83 ? -4.325 -3.305 -5.391 1.00 93.56 83 ILE A C 1
ATOM 679 O O . ILE A 1 83 ? -3.778 -3.211 -6.486 1.00 93.56 83 ILE A O 1
ATOM 683 N N . GLY A 1 84 ? -3.663 -3.721 -4.308 1.00 92.88 84 GLY A N 1
ATOM 684 C CA . GLY A 1 84 ? -2.248 -4.096 -4.329 1.00 92.88 84 GLY A CA 1
ATOM 685 C C . GLY A 1 84 ? -1.955 -5.300 -5.223 1.00 92.88 84 GLY A C 1
ATOM 686 O O . GLY A 1 84 ? -0.982 -5.280 -5.975 1.00 92.88 84 GLY A O 1
ATOM 687 N N . ILE A 1 85 ? -2.804 -6.331 -5.179 1.00 94.56 85 ILE A N 1
ATOM 688 C CA . ILE A 1 85 ? -2.702 -7.497 -6.067 1.00 94.56 85 ILE A CA 1
ATOM 689 C C . ILE A 1 85 ? -2.871 -7.054 -7.517 1.00 94.56 85 ILE A C 1
ATOM 691 O O . ILE A 1 85 ? -2.041 -7.399 -8.352 1.00 94.56 85 ILE A O 1
ATOM 695 N N . PHE A 1 86 ? -3.904 -6.264 -7.811 1.00 91.00 86 PHE A N 1
ATOM 696 C CA . PHE A 1 86 ? -4.174 -5.777 -9.160 1.00 91.00 86 PHE A CA 1
ATOM 697 C C . PHE A 1 86 ? -3.004 -4.957 -9.715 1.00 91.00 86 PHE A C 1
ATOM 699 O O . PHE A 1 86 ? -2.551 -5.227 -10.824 1.00 91.00 86 PHE A O 1
ATOM 706 N N . ALA A 1 87 ? -2.458 -4.028 -8.927 1.00 87.31 87 ALA A N 1
ATOM 707 C CA . ALA A 1 87 ? -1.291 -3.235 -9.309 1.00 87.31 87 A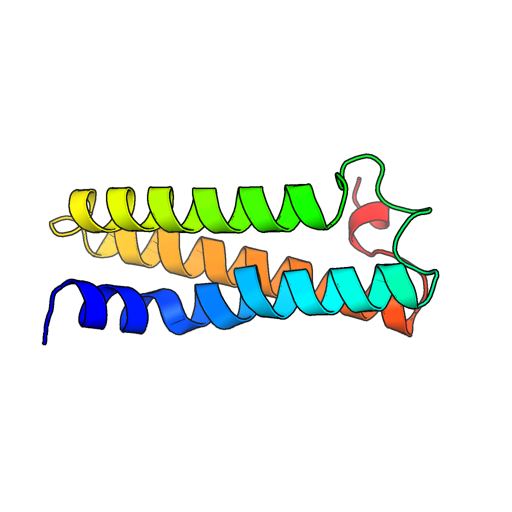LA A CA 1
ATOM 708 C C . ALA A 1 87 ? -0.056 -4.115 -9.563 1.00 87.31 87 ALA A C 1
ATOM 710 O O . ALA A 1 87 ? 0.580 -4.004 -10.609 1.00 87.31 87 ALA A O 1
ATOM 711 N N . THR A 1 88 ? 0.229 -5.059 -8.660 1.00 90.44 88 THR A N 1
ATOM 712 C CA . THR A 1 88 ? 1.362 -5.988 -8.805 1.00 90.44 88 THR A CA 1
ATOM 713 C C . THR A 1 88 ? 1.225 -6.840 -10.068 1.00 90.44 88 THR A C 1
ATOM 715 O O . THR A 1 88 ? 2.173 -6.956 -10.839 1.00 90.44 88 THR A O 1
ATOM 718 N N . VAL A 1 89 ? 0.047 -7.422 -10.310 1.00 90.44 89 VAL A N 1
ATOM 719 C CA . VAL A 1 89 ? -0.222 -8.237 -11.504 1.00 90.44 89 VAL A CA 1
ATOM 720 C C . VAL A 1 89 ? -0.125 -7.391 -12.769 1.00 90.44 89 VAL A C 1
ATOM 722 O O . VAL A 1 89 ? 0.497 -7.827 -13.732 1.00 90.44 89 VAL A O 1
ATOM 725 N N . ASN A 1 90 ? -0.670 -6.173 -12.766 1.00 86.00 90 ASN A N 1
ATOM 726 C CA . ASN A 1 90 ? -0.556 -5.260 -13.899 1.00 86.00 90 ASN A CA 1
ATOM 727 C C . ASN A 1 90 ? 0.912 -4.951 -14.223 1.00 86.00 90 ASN A C 1
ATOM 729 O O . ASN A 1 90 ? 1.323 -5.094 -15.371 1.00 86.00 90 ASN A O 1
ATOM 733 N N . ASN A 1 91 ? 1.721 -4.609 -13.217 1.00 86.44 91 ASN A N 1
ATOM 734 C CA . ASN A 1 91 ? 3.147 -4.342 -13.409 1.00 86.44 91 ASN A CA 1
ATOM 735 C C . ASN A 1 91 ? 3.894 -5.582 -13.924 1.00 86.44 91 ASN A C 1
ATOM 737 O O . ASN A 1 91 ? 4.740 -5.459 -14.804 1.00 86.44 91 ASN A O 1
ATOM 741 N N . LEU A 1 92 ? 3.566 -6.783 -13.432 1.00 87.50 92 LEU A N 1
ATOM 742 C CA . LEU A 1 92 ? 4.133 -8.029 -13.961 1.00 87.50 92 LEU A CA 1
ATOM 743 C C . LEU A 1 92 ? 3.760 -8.242 -15.430 1.00 87.50 92 LEU A C 1
ATOM 745 O O . LEU A 1 92 ? 4.625 -8.604 -16.222 1.00 87.50 92 LEU A O 1
ATOM 749 N N . ILE A 1 93 ? 2.506 -7.994 -15.817 1.00 85.94 93 ILE A N 1
ATOM 750 C CA . ILE A 1 93 ? 2.083 -8.120 -17.218 1.00 85.94 93 ILE A CA 1
ATOM 751 C C . ILE A 1 93 ? 2.857 -7.134 -18.098 1.00 85.94 93 ILE A C 1
ATOM 753 O O . ILE A 1 93 ? 3.352 -7.534 -19.148 1.00 85.94 93 ILE A O 1
ATOM 757 N N . VAL A 1 94 ? 3.049 -5.894 -17.645 1.00 82.19 94 VAL A N 1
ATOM 758 C CA . VAL A 1 94 ? 3.871 -4.902 -18.357 1.00 82.19 94 VAL A CA 1
ATOM 759 C C . VAL A 1 94 ? 5.312 -5.387 -18.521 1.00 82.19 94 VAL A C 1
ATOM 761 O O . VAL A 1 94 ? 5.855 -5.297 -19.617 1.00 82.19 94 VAL A O 1
ATOM 764 N N . ILE A 1 95 ? 5.919 -5.945 -17.469 1.00 83.69 95 ILE A N 1
ATOM 765 C CA . ILE A 1 95 ? 7.293 -6.472 -17.518 1.00 83.69 95 ILE A CA 1
ATOM 766 C C . ILE A 1 95 ? 7.414 -7.642 -18.503 1.00 83.69 95 ILE A C 1
ATOM 768 O O . ILE A 1 95 ? 8.367 -7.693 -19.271 1.00 83.69 95 ILE A O 1
ATOM 772 N N . TYR A 1 96 ? 6.481 -8.597 -18.474 1.00 83.38 96 TYR A N 1
ATOM 773 C CA . TYR A 1 96 ? 6.593 -9.824 -19.270 1.00 83.38 96 TYR A CA 1
ATOM 774 C C . TYR A 1 96 ? 6.085 -9.684 -20.706 1.00 83.38 96 TYR A C 1
ATOM 776 O O . TYR A 1 96 ? 6.617 -10.336 -21.602 1.00 83.38 96 TYR A O 1
ATOM 784 N N . TYR A 1 97 ? 5.053 -8.871 -20.928 1.00 81.12 97 TYR A N 1
ATOM 785 C CA . TYR A 1 97 ? 4.340 -8.796 -22.205 1.00 81.12 97 TYR A CA 1
ATOM 786 C C . TYR A 1 97 ? 4.427 -7.423 -22.878 1.00 81.12 97 TYR A C 1
ATOM 788 O O . TYR A 1 97 ? 4.004 -7.286 -24.023 1.00 81.12 97 TYR A O 1
ATOM 796 N N . GLY A 1 98 ? 4.968 -6.405 -22.204 1.00 73.38 98 GLY A N 1
ATOM 797 C CA . GLY A 1 98 ? 5.194 -5.083 -22.792 1.00 73.38 98 GLY A CA 1
ATOM 798 C C . GLY A 1 98 ? 3.937 -4.235 -23.004 1.00 73.38 98 GLY A C 1
ATOM 799 O O . GLY A 1 98 ? 4.037 -3.160 -23.587 1.00 73.38 98 GLY A O 1
ATOM 800 N N . TYR A 1 99 ? 2.763 -4.669 -22.532 1.00 67.75 99 TYR A N 1
ATOM 801 C CA . TYR A 1 99 ? 1.530 -3.876 -22.557 1.00 67.75 99 TYR A CA 1
ATOM 802 C C . TYR A 1 99 ? 0.850 -3.861 -21.187 1.00 67.75 99 TYR A C 1
ATOM 804 O O . TYR A 1 99 ? 0.978 -4.796 -20.398 1.00 67.75 99 TYR A O 1
ATOM 812 N N . SER A 1 100 ? 0.112 -2.788 -20.901 1.00 66.25 100 SER A N 1
ATOM 813 C CA . SER A 1 100 ? -0.644 -2.621 -19.658 1.00 66.25 100 SER A CA 1
ATOM 814 C C . SER A 1 100 ? -2.129 -2.884 -19.918 1.00 66.25 100 SER A C 1
ATOM 816 O O . SER A 1 100 ? -2.748 -2.111 -20.650 1.00 66.25 100 SER A O 1
ATOM 818 N N . PRO A 1 101 ? -2.752 -3.918 -19.323 1.00 66.00 101 PRO A N 1
ATOM 819 C CA . PRO A 1 101 ? -4.197 -4.129 -19.433 1.00 66.00 101 PRO A CA 1
ATOM 820 C C . PRO A 1 101 ? -5.025 -2.917 -18.993 1.00 66.00 101 PRO A C 1
ATOM 822 O O . PRO A 1 101 ? -6.094 -2.674 -19.542 1.00 66.00 101 PRO A O 1
ATOM 825 N N . ILE A 1 102 ? -4.518 -2.127 -18.040 1.00 65.62 102 ILE A N 1
ATOM 826 C CA . ILE A 1 102 ? -5.155 -0.879 -17.597 1.00 65.62 102 ILE A CA 1
ATOM 827 C C . ILE A 1 102 ? -5.300 0.134 -18.742 1.00 65.62 102 ILE A C 1
ATOM 829 O O . ILE A 1 102 ? -6.311 0.823 -18.802 1.00 65.62 102 ILE A O 1
ATOM 833 N N . GLN A 1 103 ? -4.347 0.195 -19.677 1.00 64.12 103 GLN A N 1
ATOM 834 C CA . GLN A 1 103 ? -4.429 1.091 -20.840 1.00 64.12 103 GLN A CA 1
ATOM 835 C C . GLN A 1 103 ? -5.470 0.646 -21.877 1.00 64.12 103 GLN A C 1
ATOM 837 O O . GLN A 1 103 ? -5.793 1.408 -22.774 1.00 64.12 103 GLN A O 1
ATOM 842 N N . LEU A 1 104 ? -5.980 -0.587 -21.797 1.00 62.25 104 LEU A N 1
ATOM 843 C CA . LEU A 1 104 ? -7.028 -1.063 -22.708 1.00 62.25 104 LEU A CA 1
ATOM 844 C C . LEU A 1 104 ? -8.434 -0.642 -22.254 1.00 62.25 104 LEU A C 1
ATOM 846 O O . LEU A 1 104 ? -9.392 -0.820 -23.003 1.00 62.25 104 LEU A O 1
ATOM 850 N N . VAL A 1 105 ? -8.569 -0.142 -21.022 1.00 62.53 105 VAL A N 1
ATOM 851 C CA . VAL A 1 105 ? -9.858 0.175 -20.380 1.00 62.53 105 VAL A CA 1
ATOM 852 C C . VAL A 1 105 ? -10.014 1.679 -20.100 1.00 62.53 105 VAL A C 1
ATOM 854 O O . VAL A 1 105 ? -11.124 2.128 -19.821 1.00 62.53 105 VAL A O 1
ATOM 857 N N . ILE A 1 106 ? -8.928 2.454 -20.186 1.00 52.41 106 ILE A N 1
ATOM 858 C CA . ILE A 1 106 ? -8.882 3.916 -20.008 1.00 52.41 106 ILE A CA 1
ATOM 859 C C . ILE A 1 106 ? -8.500 4.550 -21.341 1.00 52.41 106 ILE A C 1
ATOM 861 O O . ILE A 1 106 ? -9.170 5.530 -21.732 1.00 52.41 106 ILE A O 1
#